Protein AF-A0A8W8MRX9-F1 (afdb_monomer_lite)

Structure (mmCIF, N/CA/C/O backbone):
data_AF-A0A8W8MRX9-F1
#
_entry.id   AF-A0A8W8MRX9-F1
#
loop_
_atom_site.group_PDB
_atom_site.id
_atom_site.type_symbol
_atom_site.label_atom_id
_atom_site.label_alt_id
_atom_site.label_comp_id
_atom_site.label_asym_id
_atom_site.label_entity_id
_atom_site.label_seq_id
_atom_site.pdbx_PDB_ins_code
_atom_site.Cartn_x
_atom_site.Cartn_y
_atom_site.Cartn_z
_atom_site.occupancy
_atom_site.B_iso_or_equiv
_atom_site.auth_seq_id
_atom_site.auth_comp_id
_atom_site.auth_asym_id
_atom_site.auth_atom_id
_atom_site.pdbx_PDB_model_num
ATOM 1 N N . MET A 1 1 ? 53.898 14.339 -51.029 1.00 39.41 1 MET A N 1
ATOM 2 C CA . MET A 1 1 ? 52.432 14.183 -51.165 1.00 39.41 1 MET A CA 1
ATOM 3 C C . MET A 1 1 ? 51.941 13.130 -50.164 1.00 39.41 1 MET A C 1
ATOM 5 O O . MET A 1 1 ? 51.445 12.094 -50.566 1.00 39.41 1 MET A O 1
ATOM 9 N N . GLU A 1 2 ? 52.104 13.371 -48.855 1.00 43.59 2 GLU A N 1
ATOM 10 C CA . GLU A 1 2 ? 51.819 12.370 -47.793 1.00 43.59 2 GLU A CA 1
ATOM 11 C C . GLU A 1 2 ? 51.003 12.949 -46.613 1.00 43.59 2 GLU A C 1
ATOM 13 O O . GLU A 1 2 ? 50.844 12.318 -45.573 1.00 43.59 2 GLU A O 1
ATOM 18 N N . GLY A 1 3 ? 50.482 14.176 -46.750 1.00 37.59 3 GLY A N 1
ATOM 19 C CA . GLY A 1 3 ? 49.832 14.900 -45.646 1.00 37.59 3 GLY A CA 1
ATOM 20 C C . GLY A 1 3 ? 48.326 14.657 -45.485 1.00 37.59 3 GLY A C 1
ATOM 21 O O . GLY A 1 3 ? 47.785 14.913 -44.414 1.00 37.59 3 GLY A O 1
ATOM 22 N N . TRP A 1 4 ? 47.643 14.152 -46.517 1.00 40.09 4 TRP A N 1
ATOM 23 C CA . TRP A 1 4 ? 46.172 14.085 -46.548 1.00 40.09 4 TRP A CA 1
ATOM 24 C C . TRP A 1 4 ? 45.596 12.739 -46.073 1.00 40.09 4 TRP A C 1
ATOM 26 O O . TRP A 1 4 ? 44.459 12.690 -45.611 1.00 40.09 4 TRP A O 1
ATOM 36 N N . THR A 1 5 ? 46.377 11.653 -46.094 1.00 49.81 5 THR A N 1
ATOM 37 C CA . THR A 1 5 ? 45.912 10.311 -45.689 1.00 49.81 5 THR A CA 1
ATOM 38 C C . THR A 1 5 ? 45.835 10.132 -44.169 1.00 49.81 5 THR A C 1
ATOM 40 O O . THR A 1 5 ? 44.929 9.469 -43.668 1.00 49.81 5 THR A O 1
ATOM 43 N N . LYS A 1 6 ? 46.726 10.781 -43.404 1.00 46.22 6 LYS A N 1
ATOM 44 C CA . LYS A 1 6 ? 46.727 10.714 -41.928 1.00 46.22 6 LYS A CA 1
ATOM 45 C C . LYS A 1 6 ? 45.625 11.552 -41.272 1.00 46.22 6 LYS A C 1
ATOM 47 O O . LYS A 1 6 ? 45.154 11.195 -40.194 1.00 46.22 6 LYS A O 1
ATOM 52 N N . VAL A 1 7 ? 45.217 12.656 -41.904 1.00 44.25 7 VAL A N 1
ATOM 53 C CA . VAL A 1 7 ? 44.130 13.520 -41.407 1.00 44.25 7 VAL A CA 1
ATOM 54 C C . VAL A 1 7 ? 42.780 12.827 -41.586 1.00 44.25 7 VAL A C 1
ATOM 56 O O . VAL A 1 7 ? 41.994 12.814 -40.643 1.00 44.25 7 VAL A O 1
ATOM 59 N N . GLY A 1 8 ? 42.572 12.163 -42.730 1.00 47.69 8 GLY A N 1
ATOM 60 C CA . GLY A 1 8 ? 41.364 11.384 -43.013 1.00 47.69 8 GLY A CA 1
ATOM 61 C C . GLY A 1 8 ? 41.129 10.234 -42.032 1.00 47.69 8 GLY A C 1
ATOM 62 O O . GLY A 1 8 ? 40.005 10.049 -41.597 1.00 47.69 8 GLY A O 1
ATOM 63 N N . TRP A 1 9 ? 42.173 9.511 -41.610 1.00 47.94 9 TRP A N 1
ATOM 64 C CA . TRP A 1 9 ? 42.042 8.395 -40.656 1.00 47.94 9 TRP A CA 1
ATOM 65 C C . TRP A 1 9 ? 41.659 8.862 -39.245 1.00 47.94 9 TRP A C 1
ATOM 67 O O . TRP A 1 9 ? 40.863 8.229 -38.555 1.00 47.94 9 TRP A O 1
ATOM 77 N N . ARG A 1 10 ? 42.209 10.000 -38.800 1.00 54.41 10 ARG A N 1
ATOM 78 C CA . ARG A 1 10 ? 41.873 10.565 -37.485 1.00 54.41 10 ARG A CA 1
ATOM 79 C C . ARG A 1 10 ? 40.439 11.080 -37.463 1.00 54.41 10 ARG A C 1
ATOM 81 O O . ARG A 1 10 ? 39.747 10.850 -36.480 1.00 54.41 10 ARG A O 1
ATOM 88 N N . THR A 1 11 ? 39.978 11.731 -38.528 1.00 57.81 11 THR A N 1
ATOM 89 C CA . THR A 1 11 ? 38.607 12.251 -38.598 1.00 57.81 11 THR A CA 1
ATOM 90 C C . THR A 1 11 ? 37.573 11.147 -38.807 1.00 57.81 11 THR A C 1
ATOM 92 O O . THR A 1 11 ? 36.555 11.162 -38.124 1.00 57.81 11 THR A O 1
ATOM 95 N N . THR A 1 12 ? 37.831 10.145 -39.653 1.00 58.28 12 THR A N 1
ATOM 96 C CA . THR A 1 12 ? 36.912 9.004 -39.828 1.00 58.28 12 THR A CA 1
ATOM 97 C C . THR A 1 12 ? 36.864 8.111 -38.593 1.00 58.28 12 THR A C 1
ATOM 99 O O . THR A 1 12 ? 35.780 7.711 -38.181 1.00 58.28 12 THR A O 1
ATOM 102 N N . GLY A 1 13 ? 38.003 7.865 -37.937 1.00 62.12 13 GLY A N 1
ATOM 103 C CA . GLY A 1 13 ? 38.053 7.137 -36.669 1.00 62.12 13 GLY A CA 1
ATOM 104 C C . GLY A 1 13 ? 37.283 7.846 -35.551 1.00 62.12 13 GLY A C 1
ATOM 105 O O . GLY A 1 13 ? 36.531 7.204 -34.825 1.00 62.12 13 GLY A O 1
ATOM 106 N N . LEU A 1 14 ? 37.402 9.174 -35.450 1.00 64.50 14 LEU A N 1
ATOM 107 C CA . LEU A 1 14 ? 36.651 9.973 -34.476 1.00 64.50 14 LEU A CA 1
ATOM 108 C C . LEU A 1 14 ? 35.146 10.004 -34.773 1.00 64.50 14 LEU A C 1
ATOM 110 O O . LEU A 1 14 ? 34.356 9.931 -33.837 1.00 64.50 14 LEU A O 1
ATOM 114 N N . LEU A 1 15 ? 34.739 10.055 -36.046 1.00 63.50 15 LEU A N 1
ATOM 115 C CA . LEU A 1 15 ? 33.325 9.985 -36.434 1.00 63.50 15 LEU A CA 1
ATOM 116 C C . LEU A 1 15 ? 32.712 8.619 -36.107 1.00 63.50 15 LEU A C 1
ATOM 118 O O . LEU A 1 15 ? 31.602 8.561 -35.598 1.00 63.50 15 LEU A O 1
ATOM 122 N N . ILE A 1 16 ? 33.444 7.526 -36.326 1.00 64.81 16 ILE A N 1
ATOM 123 C CA . ILE A 1 16 ? 32.974 6.169 -36.012 1.00 64.81 16 ILE A CA 1
ATOM 124 C C . ILE A 1 16 ? 32.885 5.956 -34.498 1.00 64.81 16 ILE A C 1
ATOM 126 O O . ILE A 1 16 ? 31.876 5.455 -34.016 1.00 64.81 16 ILE A O 1
ATOM 130 N N . ILE A 1 17 ? 33.897 6.379 -33.734 1.00 67.44 17 ILE A N 1
ATOM 131 C CA . ILE A 1 17 ? 33.854 6.324 -32.265 1.00 67.44 17 ILE A CA 1
ATOM 132 C C . ILE A 1 17 ? 32.703 7.190 -31.740 1.00 67.44 17 ILE A C 1
ATOM 134 O O . ILE A 1 17 ? 31.994 6.769 -30.835 1.00 67.44 17 ILE A O 1
ATOM 138 N N . SER A 1 18 ? 32.465 8.360 -32.338 1.00 66.88 18 SER A N 1
ATOM 139 C CA . SER A 1 18 ? 31.330 9.212 -31.986 1.00 66.88 18 SER A CA 1
ATOM 140 C C . SER A 1 18 ? 29.983 8.567 -32.314 1.00 66.88 18 SER A C 1
ATOM 142 O O . SER A 1 18 ? 29.065 8.738 -31.527 1.00 66.88 18 SER A O 1
ATOM 144 N N . LEU A 1 19 ? 29.849 7.838 -33.427 1.00 65.75 19 LEU A N 1
ATOM 145 C CA . LEU A 1 19 ? 28.618 7.120 -33.787 1.00 65.75 19 LEU A CA 1
ATOM 146 C C . LEU A 1 19 ? 28.357 5.949 -32.830 1.00 65.75 19 LEU A C 1
ATOM 148 O O . LEU A 1 19 ? 27.259 5.827 -32.305 1.00 65.75 19 LEU A O 1
ATOM 152 N N . VAL A 1 20 ? 29.392 5.172 -32.500 1.00 68.62 20 VAL A N 1
ATOM 153 C CA . VAL A 1 20 ? 29.300 4.068 -31.529 1.00 68.62 20 VAL A CA 1
ATOM 154 C C . VAL A 1 20 ? 28.976 4.583 -30.122 1.00 68.62 20 VAL A C 1
ATOM 156 O O . VAL A 1 20 ? 28.170 3.988 -29.414 1.00 68.62 20 VAL A O 1
ATOM 159 N N . LEU A 1 21 ? 29.569 5.705 -29.704 1.00 63.53 21 LEU A N 1
ATOM 160 C CA . LEU A 1 21 ? 29.253 6.337 -28.420 1.00 63.53 21 LEU A CA 1
ATOM 161 C C . LEU A 1 21 ? 27.861 6.987 -28.411 1.00 63.53 21 LEU A C 1
ATOM 163 O O . LEU A 1 21 ? 27.240 7.033 -27.352 1.00 63.53 21 LEU A O 1
ATOM 167 N N . LEU A 1 22 ? 27.355 7.447 -29.560 1.00 61.62 22 LEU A N 1
ATOM 168 C CA . LEU A 1 22 ? 25.989 7.956 -29.701 1.00 61.62 22 LEU A CA 1
ATOM 169 C C . LEU A 1 22 ? 24.963 6.822 -29.556 1.00 61.62 22 LEU A C 1
ATOM 171 O O . LEU A 1 22 ? 23.982 6.995 -28.841 1.00 61.62 22 LEU A O 1
ATOM 175 N N . ASP A 1 23 ? 25.225 5.650 -30.146 1.00 64.31 23 ASP A N 1
ATOM 176 C CA . ASP A 1 23 ? 24.383 4.452 -30.002 1.00 64.31 23 ASP A CA 1
ATOM 177 C C . ASP A 1 23 ? 24.372 3.923 -28.554 1.00 64.31 23 ASP A C 1
ATOM 179 O O . ASP A 1 23 ? 23.321 3.554 -28.022 1.00 64.31 23 ASP A O 1
ATOM 183 N N . ILE A 1 24 ? 25.528 3.940 -27.877 1.00 66.06 24 ILE A N 1
ATOM 184 C CA . ILE A 1 24 ? 25.642 3.581 -26.452 1.00 66.06 24 ILE A CA 1
ATOM 185 C C . ILE A 1 24 ? 24.915 4.611 -25.571 1.00 66.06 24 ILE A C 1
ATOM 187 O O . ILE A 1 24 ? 24.192 4.224 -24.653 1.00 66.06 24 ILE A O 1
ATOM 191 N N . GLY A 1 25 ? 25.063 5.907 -25.865 1.00 63.03 25 GLY A N 1
ATOM 192 C CA . GLY A 1 25 ? 24.403 6.996 -25.140 1.00 63.03 25 GLY A CA 1
ATOM 193 C C . GLY A 1 25 ? 22.877 6.966 -25.264 1.00 63.03 25 GLY A C 1
ATOM 194 O O . GLY A 1 25 ? 22.173 7.169 -24.275 1.00 63.03 25 GLY A O 1
ATOM 195 N N . LEU A 1 26 ? 22.356 6.615 -26.445 1.00 54.41 26 LEU A N 1
ATOM 196 C CA . LEU A 1 26 ? 20.916 6.476 -26.684 1.00 54.41 26 LEU A CA 1
ATOM 197 C C . LEU A 1 26 ? 20.298 5.314 -25.883 1.00 54.41 26 LEU A C 1
ATOM 199 O O . LEU A 1 26 ? 19.135 5.381 -25.494 1.00 54.41 26 LEU A O 1
ATOM 203 N N . CYS A 1 27 ? 21.078 4.265 -25.596 1.00 56.78 27 CYS A N 1
ATOM 204 C CA . CYS A 1 27 ? 20.635 3.140 -24.767 1.00 56.78 27 CYS A CA 1
ATOM 205 C C . CYS A 1 27 ? 20.638 3.463 -23.263 1.00 56.78 27 CYS A C 1
ATOM 207 O O . CYS A 1 27 ? 19.889 2.844 -22.511 1.00 56.78 27 CYS A O 1
ATOM 209 N N . THR A 1 28 ? 21.459 4.418 -22.811 1.00 54.62 28 THR A N 1
ATOM 210 C CA . THR A 1 28 ? 21.535 4.805 -21.390 1.00 54.62 28 THR A CA 1
ATOM 211 C C . THR A 1 28 ? 20.429 5.764 -20.939 1.00 54.62 28 THR A C 1
ATOM 213 O O . THR A 1 28 ? 20.218 5.898 -19.738 1.00 54.62 28 THR A O 1
ATOM 216 N N . GLU A 1 29 ? 19.701 6.393 -21.870 1.00 49.31 29 GLU A N 1
ATOM 217 C CA . GLU A 1 29 ? 18.623 7.356 -21.570 1.00 49.31 29 GLU A CA 1
ATOM 218 C C . GLU A 1 29 ? 17.195 6.790 -21.701 1.00 49.31 29 GLU A C 1
ATOM 220 O O . GLU A 1 29 ? 16.223 7.540 -21.591 1.00 49.31 29 GLU A O 1
ATOM 225 N N . PHE A 1 30 ? 17.019 5.474 -21.880 1.00 50.44 30 PHE A N 1
ATOM 226 C CA . PHE A 1 30 ? 15.691 4.869 -21.721 1.00 50.44 30 PHE A CA 1
ATOM 227 C C . PHE A 1 30 ? 15.323 4.855 -20.229 1.00 50.44 30 PHE A C 1
ATOM 229 O O . PHE A 1 30 ? 15.759 3.999 -19.461 1.00 50.44 30 PHE A O 1
ATOM 236 N N . GLY A 1 31 ? 14.593 5.907 -19.847 1.00 53.41 31 GLY A N 1
ATOM 237 C CA . GLY A 1 31 ? 14.222 6.299 -18.494 1.00 53.41 31 GLY A CA 1
ATOM 238 C C . GLY A 1 31 ? 13.468 5.255 -17.659 1.00 53.41 31 GLY A C 1
ATOM 239 O O . GLY A 1 31 ? 13.168 4.156 -18.122 1.00 53.41 31 GLY A O 1
ATOM 240 N N . PRO A 1 32 ? 13.176 5.601 -16.391 1.00 48.19 32 PRO A N 1
ATOM 241 C CA . PRO A 1 32 ? 12.600 4.685 -15.417 1.00 48.19 32 PRO A CA 1
ATOM 242 C C . PRO A 1 32 ? 11.281 4.101 -15.928 1.00 48.19 32 PRO A C 1
ATOM 244 O O . PRO A 1 32 ? 10.353 4.831 -16.272 1.00 48.19 32 PRO A O 1
ATOM 247 N N . ASP A 1 33 ? 11.228 2.773 -15.962 1.00 50.84 33 ASP A N 1
ATOM 248 C CA . ASP A 1 33 ? 10.053 1.973 -16.281 1.00 50.84 33 ASP A CA 1
ATOM 249 C C . ASP A 1 33 ? 8.871 2.393 -15.384 1.00 50.84 33 ASP A C 1
ATOM 251 O O . ASP A 1 33 ? 8.889 2.206 -14.167 1.00 50.84 33 ASP A O 1
ATOM 255 N N . LEU A 1 34 ? 7.859 3.031 -15.983 1.00 52.78 34 LEU A N 1
ATOM 256 C CA . LEU A 1 34 ? 6.639 3.478 -15.296 1.00 52.78 34 LEU A CA 1
ATOM 257 C C . LEU A 1 34 ? 5.658 2.323 -15.037 1.00 52.78 34 LEU A C 1
ATOM 259 O O . LEU A 1 34 ? 4.575 2.546 -14.487 1.00 52.78 34 LEU A O 1
ATOM 263 N N . THR A 1 35 ? 6.002 1.083 -15.397 1.00 57.25 35 THR A N 1
ATOM 264 C CA . THR A 1 35 ? 5.213 -0.079 -14.999 1.00 57.25 35 THR A CA 1
ATOM 265 C C . THR A 1 35 ? 5.573 -0.478 -13.568 1.00 57.25 35 THR A C 1
ATOM 267 O O . THR A 1 35 ? 6.731 -0.670 -13.202 1.00 57.25 35 THR A O 1
ATOM 270 N N . LYS A 1 36 ? 4.565 -0.581 -12.693 1.00 60.72 36 LYS A N 1
ATOM 271 C CA . LYS A 1 36 ? 4.779 -0.952 -11.288 1.00 60.72 36 LYS A CA 1
ATOM 272 C C . LYS A 1 36 ? 5.320 -2.383 -11.205 1.00 60.72 36 LYS A C 1
ATOM 274 O O . LYS A 1 36 ? 4.565 -3.356 -11.227 1.00 60.72 36 LYS A O 1
ATOM 279 N N . ASN A 1 37 ? 6.634 -2.522 -11.107 1.00 71.81 37 ASN A N 1
ATOM 280 C CA . ASN A 1 37 ? 7.327 -3.801 -11.039 1.00 71.81 37 ASN A CA 1
ATOM 281 C C . ASN A 1 37 ? 6.821 -4.624 -9.837 1.00 71.81 37 ASN A C 1
ATOM 283 O O . ASN A 1 37 ? 6.665 -4.093 -8.741 1.00 71.81 37 ASN A O 1
ATOM 287 N N . SER A 1 38 ? 6.623 -5.945 -9.979 1.00 73.38 38 SER A N 1
ATOM 288 C CA . SER A 1 38 ? 6.295 -6.804 -8.811 1.00 73.38 38 SER A CA 1
ATOM 289 C C . SER A 1 38 ? 7.327 -6.692 -7.676 1.00 73.38 38 SER A C 1
ATOM 291 O O . SER A 1 38 ? 6.949 -6.885 -6.526 1.00 73.38 38 SER A O 1
ATOM 293 N N . ARG A 1 39 ? 8.602 -6.390 -7.980 1.00 78.19 39 ARG A N 1
ATOM 294 C CA . ARG A 1 39 ? 9.639 -6.158 -6.958 1.00 78.19 39 ARG A CA 1
ATOM 295 C C . ARG A 1 39 ? 9.372 -4.868 -6.188 1.00 78.19 39 ARG A C 1
ATOM 297 O O . ARG A 1 39 ? 9.330 -4.901 -4.965 1.00 78.19 39 ARG A O 1
ATOM 304 N N . ASP A 1 40 ? 9.095 -3.784 -6.903 1.00 80.31 40 ASP A N 1
ATOM 305 C CA . ASP A 1 40 ? 8.815 -2.479 -6.301 1.00 80.31 40 ASP A CA 1
ATOM 306 C C . ASP A 1 40 ? 7.514 -2.517 -5.493 1.00 80.31 40 ASP A C 1
ATOM 308 O O . ASP A 1 40 ? 7.478 -2.057 -4.358 1.00 80.31 40 ASP A O 1
ATOM 312 N N . GLN A 1 41 ? 6.477 -3.193 -6.004 1.00 83.44 41 GLN A N 1
ATOM 313 C CA . GLN A 1 41 ? 5.248 -3.463 -5.253 1.00 83.44 41 GLN A CA 1
ATOM 314 C C . GLN A 1 41 ? 5.521 -4.235 -3.950 1.00 83.44 41 GLN A C 1
ATOM 316 O O . GLN A 1 41 ? 4.948 -3.902 -2.914 1.00 83.44 41 GLN A O 1
ATOM 321 N N . GLN A 1 42 ? 6.367 -5.271 -3.986 1.00 87.12 42 GLN A N 1
ATOM 322 C CA . GLN A 1 42 ? 6.706 -6.045 -2.790 1.00 87.12 42 GLN A CA 1
ATOM 323 C C . GLN A 1 42 ? 7.460 -5.192 -1.763 1.00 87.12 42 GLN A C 1
ATOM 325 O O . GLN A 1 42 ? 7.169 -5.284 -0.573 1.00 87.12 42 GLN A O 1
ATOM 330 N N . ILE A 1 43 ? 8.385 -4.343 -2.214 1.00 90.31 43 ILE A N 1
ATOM 331 C CA . ILE A 1 43 ? 9.112 -3.409 -1.348 1.00 90.31 43 ILE A CA 1
ATOM 332 C C . ILE A 1 43 ? 8.133 -2.441 -0.677 1.00 90.31 43 ILE A C 1
ATOM 334 O O . ILE A 1 43 ? 8.176 -2.288 0.542 1.00 90.31 43 ILE A O 1
ATOM 338 N N . THR A 1 44 ? 7.204 -1.846 -1.433 1.00 90.56 44 THR A N 1
ATOM 339 C CA . THR A 1 44 ? 6.198 -0.936 -0.867 1.00 90.56 44 THR A CA 1
ATOM 340 C C . THR A 1 44 ? 5.283 -1.643 0.134 1.00 90.56 44 THR A C 1
ATOM 342 O O . THR A 1 44 ? 5.055 -1.115 1.213 1.00 90.56 44 THR A O 1
ATOM 345 N N . LEU A 1 45 ? 4.814 -2.861 -0.156 1.00 91.75 45 LEU A N 1
ATOM 346 C CA . LEU A 1 45 ? 3.989 -3.639 0.783 1.00 91.75 45 LEU A CA 1
ATOM 347 C C . LEU A 1 45 ? 4.706 -3.917 2.109 1.00 91.75 45 LEU A C 1
ATOM 349 O O . LEU A 1 45 ? 4.095 -3.834 3.172 1.00 91.75 45 LEU A O 1
ATOM 353 N N . ILE A 1 46 ? 5.997 -4.255 2.052 1.00 93.75 46 ILE A N 1
ATOM 354 C CA . ILE A 1 46 ? 6.813 -4.476 3.251 1.00 93.75 46 ILE A CA 1
ATOM 355 C C . ILE A 1 46 ? 6.969 -3.167 4.026 1.00 93.75 46 ILE A C 1
ATOM 357 O O . ILE A 1 46 ? 6.821 -3.167 5.244 1.00 93.75 46 ILE A O 1
ATOM 361 N N . GLN A 1 47 ? 7.219 -2.058 3.333 1.00 94.50 47 GLN A N 1
ATOM 362 C CA . GLN A 1 47 ? 7.346 -0.745 3.957 1.00 94.50 47 GLN A CA 1
ATOM 363 C C . GLN A 1 47 ? 6.061 -0.330 4.689 1.00 94.50 47 GLN A C 1
ATOM 365 O O . GLN A 1 47 ? 6.119 0.057 5.855 1.00 94.50 47 GLN A O 1
ATOM 370 N N . GLU A 1 48 ? 4.904 -0.465 4.040 1.00 94.50 48 GLU A N 1
ATOM 371 C CA . GLU A 1 48 ? 3.591 -0.171 4.632 1.00 94.50 48 GLU A CA 1
ATOM 372 C C . GLU A 1 48 ? 3.296 -1.061 5.846 1.00 94.50 48 GLU A C 1
ATOM 374 O O . GLU A 1 48 ? 2.787 -0.598 6.869 1.00 94.50 48 GLU A O 1
ATOM 379 N N . ARG A 1 49 ? 3.677 -2.341 5.773 1.00 95.00 49 ARG A N 1
ATOM 380 C CA . ARG A 1 49 ? 3.566 -3.259 6.906 1.00 95.00 49 ARG A CA 1
ATOM 381 C C . ARG A 1 49 ? 4.408 -2.794 8.093 1.00 95.00 49 ARG A C 1
ATOM 383 O O . ARG A 1 49 ? 3.892 -2.750 9.206 1.00 95.00 49 ARG A O 1
ATOM 390 N N . LEU A 1 50 ? 5.679 -2.453 7.869 1.00 96.31 50 LEU A N 1
ATOM 391 C CA . LEU A 1 50 ? 6.581 -1.993 8.931 1.00 96.31 50 LEU A CA 1
ATOM 392 C C . LEU A 1 50 ? 6.071 -0.699 9.575 1.00 96.31 50 LEU A C 1
ATOM 394 O O . LEU A 1 50 ? 6.102 -0.568 10.799 1.00 96.31 50 LEU A O 1
ATOM 398 N N . LEU A 1 51 ? 5.544 0.226 8.766 1.00 95.44 51 LEU A N 1
ATOM 399 C CA . LEU A 1 51 ? 4.902 1.445 9.257 1.00 95.44 51 LEU A CA 1
ATOM 400 C C . LEU A 1 51 ? 3.714 1.115 10.175 1.00 95.44 51 LEU A C 1
ATOM 402 O O . LEU A 1 51 ? 3.613 1.653 11.276 1.00 95.44 51 LEU A O 1
ATOM 406 N N . CYS A 1 52 ? 2.843 0.195 9.754 1.00 95.62 52 CYS A N 1
ATOM 407 C CA . CYS A 1 52 ? 1.695 -0.235 10.550 1.00 95.62 52 CYS A CA 1
ATOM 408 C C . CYS A 1 52 ? 2.106 -0.905 11.868 1.00 95.62 52 CYS A C 1
ATOM 410 O O . CYS A 1 52 ? 1.534 -0.611 12.915 1.00 95.62 52 CYS A O 1
ATOM 412 N N . GLU A 1 53 ? 3.106 -1.789 11.830 1.00 95.50 53 GLU A N 1
ATOM 413 C CA . GLU A 1 53 ? 3.630 -2.465 13.021 1.00 95.50 53 GLU A CA 1
ATOM 414 C C . GLU A 1 53 ? 4.185 -1.457 14.044 1.00 95.50 53 GLU A C 1
ATOM 416 O O . GLU A 1 53 ? 3.964 -1.624 15.245 1.00 95.50 53 GLU A O 1
ATOM 421 N N . GLY A 1 54 ? 4.815 -0.371 13.579 1.00 95.19 54 GLY A N 1
ATOM 422 C CA . GLY A 1 54 ? 5.235 0.748 14.427 1.00 95.19 54 GLY A CA 1
ATOM 423 C C . GLY A 1 54 ? 4.063 1.442 15.130 1.00 95.19 54 GLY A C 1
ATOM 424 O O . GLY A 1 54 ? 4.088 1.596 16.351 1.00 95.19 54 GLY A O 1
ATOM 425 N N . LEU A 1 55 ? 3.003 1.783 14.388 1.00 93.62 55 LEU A N 1
ATOM 426 C CA . LEU A 1 55 ? 1.799 2.417 14.949 1.00 93.62 55 LEU A CA 1
ATOM 427 C C . LEU A 1 55 ? 1.091 1.519 15.975 1.00 93.62 55 LEU A C 1
ATOM 429 O O . LEU A 1 55 ? 0.652 1.994 17.019 1.00 93.62 55 LEU A O 1
ATOM 433 N N . ILE A 1 56 ? 1.013 0.210 15.712 1.00 92.56 56 ILE A N 1
ATOM 434 C CA . ILE A 1 56 ? 0.439 -0.768 16.654 1.00 92.56 56 ILE A CA 1
ATOM 435 C C . ILE A 1 56 ? 1.234 -0.787 17.969 1.00 92.56 56 ILE A C 1
ATOM 437 O O . ILE A 1 56 ? 0.652 -0.903 19.051 1.00 92.56 56 ILE A O 1
ATOM 441 N N . ALA A 1 57 ? 2.565 -0.694 17.897 1.00 91.88 57 ALA A N 1
ATOM 442 C CA . ALA A 1 57 ? 3.416 -0.664 19.082 1.00 91.88 57 ALA A CA 1
ATOM 443 C C . ALA A 1 57 ? 3.236 0.630 19.892 1.00 91.88 57 ALA A C 1
ATOM 445 O O . ALA A 1 57 ? 3.203 0.577 21.122 1.00 91.88 57 ALA A O 1
ATOM 446 N N . GLU A 1 58 ? 3.088 1.772 19.220 1.00 89.38 58 GLU A N 1
ATOM 447 C CA . GLU A 1 58 ? 2.857 3.071 19.857 1.00 89.38 58 GLU A CA 1
ATOM 448 C C . GLU A 1 58 ? 1.507 3.126 20.587 1.00 89.38 58 GLU A C 1
ATOM 450 O O . GLU A 1 58 ? 1.450 3.496 21.760 1.00 89.38 58 GLU A O 1
ATOM 455 N N . GLU A 1 59 ? 0.432 2.663 19.946 1.00 86.25 59 GLU A N 1
ATOM 456 C CA . GLU A 1 59 ? -0.912 2.632 20.539 1.00 86.25 59 GLU A CA 1
ATOM 457 C C . GLU A 1 59 ? -0.994 1.714 21.761 1.00 86.25 59 GLU A C 1
ATOM 459 O O . GLU A 1 59 ? -1.675 2.035 22.737 1.00 86.25 59 GLU A O 1
ATOM 464 N N . ARG A 1 60 ? -0.250 0.599 21.757 1.00 82.31 60 ARG A N 1
ATOM 465 C CA . ARG A 1 60 ? -0.144 -0.282 22.928 1.00 82.31 60 ARG A CA 1
ATOM 466 C C . ARG A 1 60 ? 0.468 0.442 24.133 1.00 82.31 60 ARG A C 1
ATOM 468 O O . ARG A 1 60 ? 0.081 0.151 25.260 1.00 82.31 60 ARG A O 1
ATOM 475 N N . ASN A 1 61 ? 1.401 1.367 23.911 1.00 79.12 61 ASN A N 1
ATOM 476 C CA . ASN A 1 61 ? 2.078 2.099 24.984 1.00 79.12 61 ASN A CA 1
ATOM 477 C C . ASN A 1 61 ? 1.234 3.255 25.554 1.00 79.12 61 ASN A C 1
ATOM 479 O O . ASN A 1 61 ? 1.484 3.688 26.676 1.00 79.12 61 ASN A O 1
ATOM 483 N N . MET A 1 62 ? 0.242 3.753 24.806 1.00 73.12 62 MET A N 1
ATOM 484 C CA . MET A 1 62 ? -0.571 4.928 25.161 1.00 73.12 62 MET A CA 1
ATOM 485 C C . MET A 1 62 ? -1.915 4.578 25.825 1.00 73.12 62 MET A C 1
ATOM 487 O O . MET A 1 62 ? -2.743 5.462 26.040 1.00 73.12 62 MET A O 1
ATOM 491 N N . SER A 1 63 ? -2.144 3.300 26.145 1.00 62.44 63 SER A N 1
ATOM 492 C CA . SER A 1 63 ? -3.424 2.734 26.590 1.00 62.44 63 SER A CA 1
ATOM 493 C C . SER A 1 63 ? -4.171 3.617 27.596 1.00 62.44 63 SER A C 1
ATOM 495 O O . SER A 1 63 ? -3.910 3.575 28.799 1.00 62.44 63 SER A O 1
ATOM 497 N N . THR A 1 64 ? -5.126 4.395 27.084 1.00 56.09 64 THR A N 1
ATOM 498 C CA . THR A 1 64 ? -6.049 5.201 27.875 1.00 56.09 64 THR A CA 1
ATOM 499 C C . THR A 1 64 ? -7.441 5.118 27.256 1.00 56.09 64 THR A C 1
ATOM 501 O O . THR A 1 64 ? -7.626 5.402 26.077 1.00 56.09 64 THR A O 1
ATOM 504 N N . SER A 1 65 ? -8.401 4.812 28.128 1.00 54.84 65 SER A N 1
ATOM 505 C CA . SER A 1 65 ? -9.860 4.919 28.004 1.00 54.84 65 SER A CA 1
ATOM 506 C C . SER A 1 65 ? -10.653 3.674 27.582 1.00 54.84 65 SER A C 1
ATOM 508 O O . SER A 1 65 ? -10.331 2.930 26.663 1.00 54.84 65 SER A O 1
ATOM 510 N N . ASN A 1 66 ? -11.706 3.474 28.376 1.00 57.25 66 ASN A N 1
ATOM 511 C CA . ASN A 1 66 ? -12.614 2.341 28.472 1.00 57.25 66 ASN A CA 1
ATOM 512 C C . ASN A 1 66 ? -13.706 2.395 27.390 1.00 57.25 66 ASN A C 1
ATOM 514 O O . ASN A 1 66 ? -14.890 2.311 27.711 1.00 57.25 66 ASN A 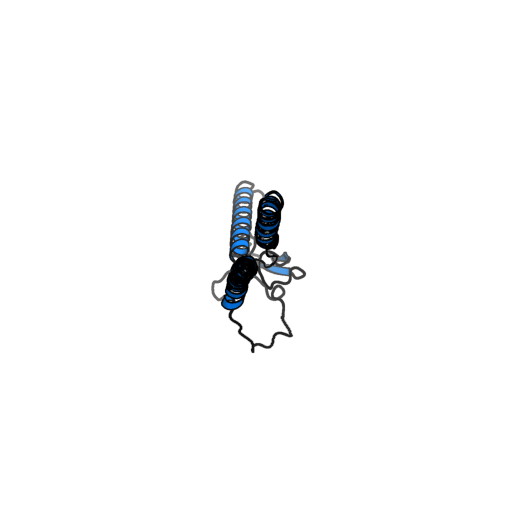O 1
ATOM 518 N N . GLU A 1 67 ? -13.330 2.586 26.129 1.00 70.12 67 GLU A N 1
ATOM 519 C CA . GLU A 1 67 ? -14.262 2.469 25.008 1.00 70.12 67 GLU A CA 1
ATOM 520 C C . GLU A 1 67 ? -13.994 1.161 24.269 1.00 70.12 67 GLU A C 1
ATOM 522 O O . GLU A 1 67 ? -12.859 0.836 23.916 1.00 70.12 67 GLU A O 1
ATOM 527 N N . SER A 1 68 ? -15.050 0.372 24.072 1.00 85.19 68 SER A N 1
ATOM 528 C CA . SER A 1 68 ? -14.997 -0.821 23.235 1.00 85.19 68 SER A CA 1
ATOM 529 C C . SER A 1 68 ? -14.664 -0.373 21.813 1.00 85.19 68 SER A C 1
ATOM 531 O O . SER A 1 68 ? -15.498 0.236 21.144 1.00 85.19 68 SER A O 1
ATOM 533 N N . GLN A 1 69 ? -13.439 -0.632 21.363 1.00 90.50 69 GLN A N 1
ATOM 534 C CA . GLN A 1 69 ? -12.978 -0.328 20.012 1.00 90.50 69 GLN A CA 1
ATOM 535 C C . GLN A 1 69 ? -12.163 -1.493 19.462 1.00 90.50 69 GLN A C 1
ATOM 537 O O . GLN A 1 69 ? -11.452 -2.178 20.200 1.00 90.50 69 GLN A O 1
ATOM 542 N N . CYS A 1 70 ? -12.226 -1.683 18.151 1.00 92.00 70 CYS A N 1
ATOM 543 C CA . CYS A 1 70 ? -11.321 -2.570 17.449 1.00 92.00 70 CYS A CA 1
ATOM 544 C C . CYS A 1 70 ? -9.920 -1.968 17.412 1.00 92.00 70 CYS A C 1
ATOM 546 O O . CYS A 1 70 ? -9.742 -0.812 17.036 1.00 92.00 70 CYS A O 1
ATOM 548 N N . VAL A 1 71 ? -8.921 -2.771 17.775 1.00 91.88 71 VAL A N 1
ATOM 549 C CA . VAL A 1 71 ? -7.507 -2.375 17.744 1.00 91.88 71 VAL A CA 1
ATOM 550 C C . VAL A 1 71 ? -6.978 -2.264 16.318 1.00 91.88 71 VAL A C 1
ATOM 552 O O . VAL A 1 71 ? -7.460 -2.950 15.413 1.00 91.88 71 VAL A O 1
ATOM 555 N N . ARG A 1 72 ? -5.934 -1.455 16.118 1.00 93.19 72 ARG A N 1
ATOM 556 C CA . ARG A 1 72 ? -5.237 -1.383 14.833 1.00 93.19 72 ARG A CA 1
ATOM 557 C C . ARG A 1 72 ? -4.716 -2.753 14.410 1.00 93.19 72 ARG A C 1
ATOM 559 O O . ARG A 1 72 ? -4.138 -3.486 15.213 1.00 93.19 72 ARG A O 1
ATOM 566 N N . VAL A 1 73 ? -4.903 -3.098 13.138 1.00 93.19 73 VAL A N 1
ATOM 567 C CA . VAL A 1 73 ? -4.470 -4.392 12.597 1.00 93.19 73 VAL A CA 1
ATOM 568 C C . VAL A 1 73 ? -3.979 -4.268 11.160 1.00 93.19 73 VAL A C 1
ATOM 570 O O . VAL A 1 73 ? -4.521 -3.509 10.359 1.00 93.19 73 VAL A O 1
ATOM 573 N N . TRP A 1 74 ? -2.959 -5.054 10.831 1.00 93.25 74 TRP A N 1
ATOM 574 C CA . TRP A 1 74 ? -2.514 -5.269 9.461 1.00 93.25 74 TRP A CA 1
ATOM 575 C C . TRP A 1 74 ? -3.241 -6.477 8.860 1.00 93.25 74 TRP A C 1
ATOM 577 O O . TRP A 1 74 ? -3.185 -7.570 9.424 1.00 93.25 74 TRP A O 1
ATOM 587 N N . ASP A 1 75 ? -3.912 -6.309 7.719 1.00 90.00 75 ASP A N 1
ATOM 588 C CA . ASP A 1 75 ? -4.704 -7.372 7.074 1.00 90.00 75 ASP A CA 1
ATOM 589 C C . ASP A 1 75 ? -4.005 -8.054 5.882 1.00 90.00 75 ASP A C 1
ATOM 591 O O . ASP A 1 75 ? -4.657 -8.701 5.064 1.00 90.00 75 ASP A O 1
ATOM 595 N N . ASN A 1 76 ? -2.674 -7.949 5.806 1.00 89.25 76 ASN A N 1
ATOM 596 C CA . ASN A 1 76 ? -1.812 -8.355 4.681 1.00 89.25 76 ASN A CA 1
ATOM 597 C C . ASN A 1 76 ? -1.819 -7.413 3.473 1.00 89.25 76 ASN A C 1
ATOM 599 O O . ASN A 1 76 ? -1.014 -7.608 2.561 1.00 89.25 76 ASN A O 1
ATOM 603 N N . VAL A 1 77 ? -2.674 -6.394 3.469 1.00 89.25 77 VAL A N 1
ATOM 604 C CA . VAL A 1 77 ? -2.796 -5.440 2.364 1.00 89.25 77 VAL A CA 1
ATOM 605 C C . VAL A 1 77 ? -2.615 -4.005 2.846 1.00 89.25 77 VAL A C 1
ATOM 607 O O . VAL A 1 77 ? -1.892 -3.234 2.208 1.00 89.25 77 VAL A O 1
ATOM 610 N N . MET A 1 78 ? -3.270 -3.657 3.951 1.00 92.31 78 MET A N 1
ATOM 611 C CA . MET A 1 78 ? -3.361 -2.303 4.478 1.00 92.31 78 MET A CA 1
ATOM 612 C C . MET A 1 78 ? -3.474 -2.287 6.007 1.00 92.31 78 MET A C 1
ATOM 614 O O . MET A 1 78 ? -3.803 -3.280 6.662 1.00 92.31 78 MET A O 1
ATOM 618 N N . CYS A 1 79 ? -3.180 -1.121 6.579 1.00 94.81 79 CYS A N 1
ATOM 619 C CA . CYS A 1 79 ? -3.254 -0.882 8.012 1.00 94.81 79 CYS A CA 1
ATOM 620 C C . CYS A 1 79 ? -4.625 -0.312 8.384 1.00 94.81 79 CYS A C 1
ATOM 622 O O . CYS A 1 79 ? -4.953 0.812 8.004 1.00 94.81 79 CYS A O 1
ATOM 624 N N . TRP A 1 80 ? -5.414 -1.062 9.147 1.00 94.44 80 TRP A N 1
ATOM 625 C CA . TRP A 1 80 ? -6.721 -0.621 9.631 1.00 94.44 80 TRP A CA 1
ATOM 626 C C . TRP A 1 80 ? -6.571 0.145 10.943 1.00 94.44 80 TRP A C 1
ATOM 628 O O . TRP A 1 80 ? -6.044 -0.440 11.887 1.00 94.44 80 TRP A O 1
ATOM 638 N N . PRO A 1 81 ? -7.003 1.415 11.036 1.00 94.31 81 PRO A N 1
ATOM 639 C CA . PRO A 1 81 ? -6.900 2.205 12.257 1.00 94.31 81 PRO A CA 1
ATOM 640 C C . PRO A 1 81 ? -7.856 1.701 13.345 1.00 94.31 81 PRO A C 1
ATOM 642 O O . PRO A 1 81 ? -8.825 0.995 13.037 1.00 94.31 81 PRO A O 1
ATOM 645 N N . PRO A 1 82 ? -7.628 2.096 14.611 1.00 92.38 82 PRO A N 1
ATOM 646 C CA . PRO A 1 82 ? -8.580 1.849 15.677 1.00 92.38 82 PRO A CA 1
ATOM 647 C C . PRO A 1 82 ? -9.952 2.401 15.303 1.00 92.38 82 PRO A C 1
ATOM 649 O O . PRO A 1 82 ? -10.064 3.518 14.799 1.00 92.38 82 PRO A O 1
ATOM 652 N N . THR A 1 83 ? -10.986 1.591 15.495 1.00 92.50 83 THR A N 1
ATOM 653 C CA . THR A 1 83 ? -12.355 1.920 15.082 1.00 92.50 83 THR A CA 1
ATOM 654 C C . THR A 1 83 ? -13.311 1.604 16.228 1.00 92.50 83 THR A C 1
ATOM 656 O O . THR A 1 83 ? -13.231 0.495 16.758 1.00 92.50 83 THR A O 1
ATOM 659 N N . PRO A 1 84 ? -14.213 2.518 16.621 1.00 92.62 84 PRO A N 1
ATOM 660 C CA . PRO A 1 84 ? -15.177 2.258 17.688 1.00 92.62 84 PRO A CA 1
ATOM 661 C C . PRO A 1 84 ? -16.051 1.026 17.411 1.00 92.62 84 PRO A C 1
ATOM 663 O O . PRO A 1 84 ? -16.376 0.725 16.258 1.00 92.62 84 PRO A O 1
ATOM 666 N N . ALA A 1 85 ? -16.452 0.318 18.468 1.00 93.50 85 ALA A N 1
ATOM 667 C CA . ALA A 1 85 ? -17.319 -0.852 18.364 1.00 93.50 85 ALA A CA 1
ATOM 668 C C . ALA A 1 85 ? -18.633 -0.522 17.639 1.00 93.50 85 ALA A C 1
ATOM 670 O O . ALA A 1 85 ? -19.225 0.541 17.827 1.00 93.50 85 ALA A O 1
ATOM 671 N N . GLY A 1 86 ? -19.070 -1.439 16.775 1.00 91.69 86 GLY A N 1
ATOM 672 C CA . GLY A 1 86 ? -20.264 -1.274 15.941 1.00 91.69 86 GLY A CA 1
ATOM 673 C C . GLY A 1 86 ? -20.087 -0.367 14.714 1.00 91.69 86 GLY A C 1
ATOM 674 O O . GLY A 1 86 ? -21.019 -0.250 13.918 1.00 91.69 86 GLY A O 1
ATOM 675 N N . GLN A 1 87 ? -18.919 0.255 14.507 1.00 93.75 87 GLN A N 1
ATOM 676 C CA . GLN A 1 87 ? -18.664 1.110 13.342 1.00 93.75 87 GLN A CA 1
ATOM 677 C C . GLN A 1 87 ? -17.962 0.380 12.188 1.00 93.75 87 GLN A C 1
ATOM 679 O O . GLN A 1 87 ? -17.276 -0.631 12.356 1.00 93.75 87 GLN A O 1
ATOM 684 N N . LEU A 1 88 ? -18.132 0.927 10.982 1.00 93.50 88 LEU A N 1
ATOM 685 C CA . LEU A 1 88 ? -17.462 0.473 9.768 1.00 93.50 88 LEU A CA 1
ATOM 686 C C . LEU A 1 88 ? -16.229 1.346 9.509 1.00 93.50 88 LEU A C 1
ATOM 688 O O . LEU A 1 88 ? -16.352 2.551 9.294 1.00 93.50 88 LEU A O 1
ATOM 692 N N . ALA A 1 89 ? -15.050 0.734 9.476 1.00 94.56 89 ALA A N 1
ATOM 693 C CA . ALA A 1 89 ? -13.834 1.395 9.029 1.00 94.56 89 ALA A CA 1
ATOM 694 C C . ALA A 1 89 ? -13.851 1.490 7.500 1.00 94.56 89 ALA A C 1
ATOM 696 O O . ALA A 1 89 ? -14.074 0.484 6.824 1.00 94.56 89 ALA A O 1
ATOM 697 N N . ILE A 1 90 ? -13.606 2.679 6.950 1.00 94.38 90 ILE A N 1
ATOM 698 C CA . ILE A 1 90 ? -13.571 2.929 5.504 1.00 94.38 90 ILE A CA 1
ATOM 699 C C . ILE A 1 90 ? -12.262 3.634 5.175 1.00 94.38 90 ILE A C 1
ATOM 701 O O . ILE A 1 90 ? -11.939 4.660 5.770 1.00 94.38 90 ILE A O 1
ATOM 705 N N . LEU A 1 91 ? -11.519 3.090 4.218 1.00 94.00 91 LEU A N 1
ATOM 706 C CA . LEU A 1 91 ? -10.257 3.652 3.749 1.00 94.00 91 LEU A CA 1
ATOM 707 C C . LEU A 1 91 ? -10.176 3.561 2.223 1.00 94.00 91 LEU A C 1
ATOM 709 O O . LEU A 1 91 ? -10.754 2.641 1.644 1.00 94.00 91 LEU A O 1
ATOM 713 N N . PRO A 1 92 ? -9.460 4.483 1.560 1.00 92.88 92 PRO A N 1
ATOM 714 C CA . PRO A 1 92 ? -9.244 4.402 0.123 1.00 92.88 92 PRO A CA 1
ATOM 715 C C . PRO A 1 92 ? -8.461 3.139 -0.242 1.00 92.88 92 PRO A C 1
ATOM 717 O O . PRO A 1 92 ? -7.625 2.657 0.529 1.00 92.88 92 PRO A O 1
ATOM 720 N N . CYS A 1 93 ? -8.720 2.603 -1.430 1.00 91.69 93 CYS A N 1
ATOM 721 C CA . CYS A 1 93 ? -8.011 1.429 -1.916 1.00 91.69 93 CYS A CA 1
ATOM 722 C C . CYS A 1 93 ? -6.507 1.726 -2.115 1.00 91.69 93 CYS A C 1
ATOM 724 O O . CYS A 1 93 ? -6.135 2.808 -2.579 1.00 91.69 93 CYS A O 1
ATOM 726 N N . PRO A 1 94 ? -5.616 0.772 -1.794 1.00 89.94 94 PRO A N 1
ATOM 727 C CA . PRO A 1 94 ? -4.173 0.994 -1.797 1.00 89.94 94 PRO A CA 1
ATOM 728 C C . PRO A 1 94 ? -3.609 1.194 -3.205 1.00 89.94 94 PRO A C 1
ATOM 730 O O . PRO A 1 94 ? -3.715 0.320 -4.066 1.00 89.94 94 PRO A O 1
ATOM 733 N N . SER A 1 95 ? -2.903 2.305 -3.417 1.00 86.19 95 SER A N 1
ATOM 734 C CA . SER A 1 95 ? -2.236 2.603 -4.690 1.00 86.19 95 SER A CA 1
ATOM 735 C C . SER A 1 95 ? -1.026 1.708 -4.956 1.00 86.19 95 SER A C 1
ATOM 737 O O . SER A 1 95 ? -0.577 1.592 -6.099 1.00 86.19 95 SER A O 1
ATOM 739 N N . HIS A 1 96 ? -0.475 1.051 -3.929 1.00 82.31 96 HIS A N 1
ATOM 740 C CA . HIS A 1 96 ? 0.668 0.144 -4.050 1.00 82.31 96 HIS A CA 1
ATOM 741 C C . HIS A 1 96 ? 0.351 -1.190 -4.727 1.00 82.31 96 HIS A C 1
ATOM 743 O O . HIS A 1 96 ? 1.279 -1.877 -5.147 1.00 82.31 96 HIS A O 1
ATOM 749 N N . ILE A 1 97 ? -0.920 -1.548 -4.904 1.00 83.12 97 ILE A N 1
ATOM 750 C CA . ILE A 1 97 ? -1.317 -2.799 -5.556 1.00 83.12 97 ILE A CA 1
ATOM 751 C C . ILE A 1 97 ? -1.680 -2.543 -7.021 1.00 83.12 97 ILE A C 1
ATOM 753 O O . ILE A 1 97 ? -2.362 -1.580 -7.359 1.00 83.12 97 ILE A O 1
ATOM 757 N N . ARG A 1 98 ? -1.215 -3.422 -7.914 1.00 79.88 98 ARG A N 1
ATOM 758 C CA . ARG A 1 98 ? -1.569 -3.374 -9.338 1.00 79.88 98 ARG A CA 1
ATOM 759 C C . ARG A 1 98 ? -3.043 -3.689 -9.578 1.00 79.88 98 ARG A C 1
ATOM 761 O O . ARG A 1 98 ? -3.610 -4.554 -8.918 1.00 79.88 98 ARG A O 1
ATOM 768 N N . ASN A 1 99 ? -3.604 -3.065 -10.613 1.00 75.50 99 ASN A N 1
ATOM 769 C CA . ASN A 1 99 ? -4.968 -3.306 -11.096 1.00 75.50 99 ASN A CA 1
ATOM 770 C C . ASN A 1 99 ? -6.066 -2.998 -10.057 1.00 75.50 99 ASN A C 1
ATOM 772 O O . ASN A 1 99 ? -7.129 -3.622 -10.077 1.00 75.50 99 ASN A O 1
ATOM 776 N N . ILE A 1 100 ? -5.805 -2.043 -9.160 1.00 83.06 100 ILE A N 1
ATOM 777 C CA . ILE A 1 100 ? -6.763 -1.542 -8.172 1.00 83.06 100 ILE A CA 1
ATOM 778 C C . ILE A 1 100 ? -7.203 -0.123 -8.535 1.00 83.06 100 ILE A C 1
ATOM 780 O O . ILE A 1 100 ? -6.394 0.690 -8.982 1.00 83.06 100 ILE A O 1
ATOM 784 N N . ASP A 1 101 ? -8.488 0.163 -8.333 1.00 82.88 101 ASP A N 1
ATOM 785 C CA . ASP A 1 101 ? -9.059 1.498 -8.463 1.00 82.88 101 ASP A CA 1
ATOM 786 C C . ASP A 1 101 ? -8.841 2.283 -7.165 1.00 82.88 101 ASP A C 1
ATOM 788 O O . ASP A 1 101 ? -9.495 2.032 -6.155 1.00 82.88 101 ASP A O 1
ATOM 792 N N . THR A 1 102 ? -7.918 3.244 -7.179 1.00 85.75 102 THR A N 1
ATOM 793 C CA 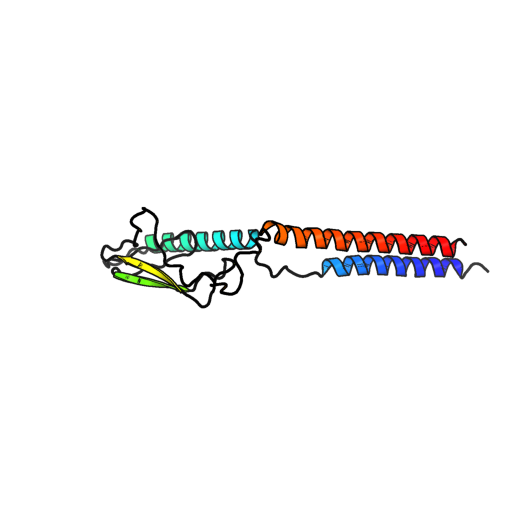. THR A 1 102 ? -7.622 4.090 -6.011 1.00 85.75 102 THR A CA 1
ATOM 794 C C . THR A 1 102 ? -8.692 5.143 -5.732 1.00 85.75 102 THR A C 1
ATOM 796 O O . THR A 1 102 ? -8.607 5.821 -4.712 1.00 85.75 102 THR A O 1
ATOM 799 N N . SER A 1 103 ? -9.667 5.330 -6.630 1.00 86.88 103 SER A N 1
ATOM 800 C CA . SER A 1 103 ? -10.805 6.232 -6.399 1.00 86.88 103 SER A CA 1
ATOM 801 C C . SER A 1 103 ? -11.896 5.608 -5.524 1.00 86.88 103 SER A C 1
ATOM 803 O O . SER A 1 103 ? -12.785 6.313 -5.048 1.00 86.88 103 SER A O 1
ATOM 805 N N . GLN A 1 104 ? -11.818 4.295 -5.313 1.00 90.81 104 GLN A N 1
ATOM 806 C CA . GLN A 1 104 ? -12.777 3.513 -4.548 1.00 90.81 104 GLN A CA 1
ATOM 807 C C . GLN A 1 104 ? -12.279 3.282 -3.121 1.00 90.81 104 GLN A C 1
ATOM 809 O O . GLN A 1 104 ? -11.115 3.540 -2.796 1.00 90.81 104 GLN A O 1
ATOM 814 N N . ASN A 1 105 ? -13.158 2.746 -2.272 1.00 92.81 105 ASN A N 1
ATOM 815 C CA . ASN A 1 105 ? -12.857 2.503 -0.866 1.00 92.81 105 ASN A CA 1
ATOM 816 C C . ASN A 1 105 ? -12.978 1.017 -0.498 1.00 92.81 105 ASN A C 1
ATOM 818 O O . ASN A 1 105 ? -13.893 0.314 -0.930 1.00 92.81 105 ASN A O 1
ATOM 822 N N . ALA A 1 106 ? -12.073 0.561 0.364 1.00 92.62 106 ALA A N 1
ATOM 823 C CA . ALA A 1 106 ? -12.191 -0.689 1.098 1.00 92.62 106 ALA A CA 1
ATOM 824 C C . ALA A 1 106 ? -12.910 -0.442 2.427 1.00 92.62 106 ALA A C 1
ATOM 826 O O . ALA A 1 106 ? -12.757 0.620 3.042 1.00 92.62 106 ALA A O 1
ATOM 827 N N . SER A 1 107 ? -13.656 -1.436 2.909 1.00 93.00 107 SER A N 1
ATOM 828 C CA . SER A 1 107 ? -14.322 -1.341 4.209 1.00 93.00 107 SER A CA 1
ATOM 829 C C . SER A 1 107 ? -14.160 -2.582 5.079 1.00 93.00 107 SER A C 1
ATOM 831 O O . SER A 1 107 ? -14.045 -3.708 4.589 1.00 93.00 107 SER A O 1
ATOM 833 N N . ARG A 1 108 ? -14.143 -2.373 6.397 1.00 93.00 108 ARG A N 1
ATOM 834 C CA . ARG A 1 108 ? -13.968 -3.426 7.399 1.00 93.00 108 ARG A CA 1
ATOM 835 C C . ARG A 1 108 ? -14.855 -3.166 8.611 1.00 93.00 108 ARG A C 1
ATOM 837 O O . ARG A 1 108 ? -14.854 -2.071 9.163 1.00 93.00 108 ARG A O 1
ATOM 844 N N . GLN A 1 109 ? -15.622 -4.174 9.019 1.00 92.75 109 GLN A N 1
ATOM 845 C CA . GLN A 1 109 ? -16.606 -4.042 10.095 1.00 92.75 109 GLN A CA 1
ATOM 846 C C . GLN A 1 109 ? -15.968 -4.292 11.466 1.00 92.75 109 GLN A C 1
ATOM 848 O O . GLN A 1 109 ? -15.380 -5.356 11.688 1.00 92.75 109 GLN A O 1
ATOM 853 N N . CYS A 1 110 ? -16.134 -3.337 12.384 1.00 94.00 110 CYS A N 1
ATOM 854 C CA . CYS A 1 110 ? -15.898 -3.537 13.808 1.00 94.00 110 CYS A CA 1
ATOM 855 C C . CYS A 1 110 ? -17.198 -3.997 14.481 1.00 94.00 110 CYS A C 1
ATOM 857 O O . CYS A 1 110 ? -18.259 -3.396 14.293 1.00 94.00 110 CYS A O 1
ATOM 859 N N . MET A 1 111 ? -17.132 -5.094 15.227 1.00 92.75 111 MET A N 1
ATOM 860 C CA . MET A 1 111 ? -18.271 -5.660 15.946 1.00 92.75 111 MET A CA 1
ATOM 861 C C . MET A 1 111 ? -18.511 -4.903 17.262 1.00 92.75 111 MET A C 1
ATOM 863 O O . MET A 1 111 ? -17.656 -4.149 17.728 1.00 92.75 111 MET A O 1
ATOM 867 N N . GLU A 1 112 ? -19.688 -5.082 17.866 1.00 92.00 112 GLU A N 1
ATOM 868 C CA . GLU A 1 112 ? -20.037 -4.446 19.151 1.00 92.00 112 GLU A CA 1
ATOM 869 C C . GLU A 1 112 ? -19.174 -4.940 20.324 1.00 92.00 112 GLU A C 1
ATOM 871 O O . GLU A 1 112 ? -19.003 -4.236 21.314 1.00 92.00 112 GLU A O 1
ATOM 876 N N . ASP A 1 113 ? -18.579 -6.127 20.200 1.00 89.56 113 ASP A N 1
ATOM 877 C CA . ASP A 1 113 ? -17.668 -6.705 21.193 1.00 89.56 113 ASP A CA 1
ATOM 878 C C . ASP A 1 113 ? -16.240 -6.125 21.131 1.00 89.56 113 ASP A C 1
ATOM 880 O O . ASP A 1 113 ? -15.367 -6.546 21.890 1.00 89.56 113 ASP A O 1
ATOM 884 N N . GLY A 1 114 ? -15.986 -5.161 20.235 1.00 88.81 114 GLY A N 1
ATOM 885 C CA . GLY A 1 114 ? -14.663 -4.571 20.024 1.00 88.81 114 GLY A CA 1
ATOM 886 C C . GLY A 1 114 ? -13.708 -5.469 19.235 1.00 88.81 114 GLY A C 1
ATOM 887 O O . GLY A 1 114 ? -12.497 -5.239 19.247 1.00 88.81 114 GLY A O 1
ATOM 888 N N . THR A 1 115 ? -14.216 -6.491 18.542 1.00 90.00 115 THR A N 1
ATOM 889 C CA . THR A 1 115 ? -13.415 -7.354 17.670 1.00 90.00 115 THR A CA 1
ATOM 890 C C . THR A 1 115 ? -13.703 -7.101 16.193 1.00 90.00 115 THR A C 1
ATOM 892 O O . THR A 1 115 ? -14.784 -6.672 15.785 1.00 90.00 115 THR A O 1
ATOM 895 N N . TRP A 1 116 ? -12.701 -7.335 15.347 1.00 92.00 116 TRP A N 1
ATOM 896 C CA . TRP A 1 116 ? -12.899 -7.251 13.903 1.00 92.00 116 TRP A CA 1
ATOM 897 C C . TRP A 1 116 ? -13.770 -8.404 13.420 1.00 92.00 116 TRP A C 1
ATOM 899 O O . TRP A 1 116 ? -13.544 -9.549 13.809 1.00 92.00 116 TRP A O 1
ATOM 909 N N . PHE A 1 117 ? -14.693 -8.123 12.500 1.00 91.00 117 PHE A N 1
ATOM 910 C CA . PHE A 1 117 ? -15.512 -9.163 11.891 1.00 91.00 117 PHE A CA 1
ATOM 911 C C . PHE A 1 117 ? -14.646 -10.243 11.217 1.00 91.00 117 PHE A C 1
ATOM 913 O O . PHE A 1 117 ? -13.759 -9.964 10.400 1.00 91.00 117 PHE A O 1
ATOM 920 N N . VAL A 1 118 ? -14.930 -11.498 11.560 1.00 88.06 118 VAL A N 1
ATOM 921 C CA . VAL A 1 118 ? -14.294 -12.689 10.991 1.00 88.06 118 VAL A CA 1
ATOM 922 C C . VAL A 1 118 ? -15.349 -13.442 10.197 1.00 88.06 118 VAL A C 1
ATOM 924 O O . VAL A 1 118 ? -16.444 -13.706 10.693 1.00 88.06 118 VAL A O 1
ATOM 927 N N . HIS A 1 119 ? -15.029 -13.798 8.954 1.00 85.06 119 HIS A N 1
ATOM 928 C CA . HIS A 1 119 ? -15.949 -14.582 8.138 1.00 85.06 119 HIS A CA 1
ATOM 929 C C . HIS A 1 119 ? -16.130 -15.981 8.761 1.00 85.06 119 HIS A C 1
ATOM 931 O O . HIS A 1 119 ? -15.151 -16.529 9.274 1.00 85.06 119 HIS A O 1
ATOM 937 N N . PRO A 1 120 ? -17.303 -16.634 8.634 1.00 82.94 120 PRO A N 1
ATOM 938 C CA . PRO A 1 120 ? -17.536 -18.001 9.129 1.00 82.94 120 PRO A CA 1
ATOM 939 C C . PRO A 1 120 ? -16.516 -19.062 8.678 1.00 82.94 120 PRO A C 1
ATOM 941 O O . PRO A 1 120 ? -16.454 -20.143 9.245 1.00 82.94 120 PRO A O 1
ATOM 944 N N . ASN A 1 121 ? -15.698 -18.753 7.668 1.00 83.00 121 ASN A N 1
ATOM 945 C CA . ASN A 1 121 ? -14.621 -19.607 7.167 1.00 83.00 121 ASN A CA 1
ATOM 946 C C . ASN A 1 121 ? -13.257 -19.343 7.856 1.00 83.00 121 ASN A C 1
ATOM 948 O O . ASN A 1 121 ? -12.214 -19.601 7.265 1.00 83.00 121 ASN A O 1
ATOM 952 N N . HIS A 1 122 ? -13.253 -18.775 9.071 1.00 64.88 122 HIS A N 1
ATOM 953 C CA . HIS A 1 122 ? -12.073 -18.475 9.907 1.00 64.88 122 HIS A CA 1
ATOM 954 C C . HIS A 1 122 ? -11.017 -17.521 9.312 1.00 64.88 122 HIS A C 1
ATOM 956 O O . HIS A 1 122 ? -9.922 -17.391 9.857 1.00 64.88 122 HIS A O 1
ATOM 962 N N . SER A 1 123 ? -11.330 -16.808 8.231 1.00 76.25 123 SER A N 1
ATOM 963 C CA . SER A 1 123 ? -10.463 -15.769 7.668 1.00 76.25 123 SER A CA 1
ATOM 964 C C . SER A 1 123 ? -10.884 -14.387 8.162 1.00 76.25 123 SER A C 1
ATOM 966 O O . SER A 1 123 ? -12.078 -14.064 8.171 1.00 76.25 123 SER A O 1
ATOM 968 N N . SER A 1 124 ? -9.910 -13.543 8.514 1.00 79.44 124 SER A N 1
ATOM 969 C CA . SER A 1 124 ? -10.152 -12.107 8.681 1.00 79.44 124 SER A CA 1
ATOM 970 C C . SER A 1 124 ? -10.839 -11.560 7.423 1.00 79.44 124 SER A C 1
ATOM 972 O O . SER A 1 124 ? -10.454 -11.906 6.305 1.00 79.44 124 SER A O 1
ATOM 974 N N . TRP A 1 125 ? -11.898 -10.764 7.588 1.00 84.06 125 TRP A N 1
ATOM 975 C CA . TRP A 1 125 ? -12.712 -10.308 6.461 1.00 84.06 125 TRP A CA 1
ATOM 976 C C . TRP A 1 125 ? -12.562 -8.808 6.231 1.00 84.06 125 TRP A C 1
ATOM 978 O O . TRP A 1 125 ? -12.632 -8.017 7.169 1.00 84.06 125 TRP A O 1
ATOM 988 N N . THR A 1 126 ? -12.395 -8.437 4.966 1.00 88.81 126 THR A N 1
ATOM 989 C CA . THR A 1 126 ? -12.350 -7.058 4.483 1.00 88.81 126 THR A CA 1
ATOM 990 C C . THR A 1 126 ? -13.099 -7.005 3.153 1.00 88.81 126 THR A C 1
ATOM 992 O O . THR A 1 126 ? -12.926 -7.883 2.303 1.00 88.81 126 THR A O 1
ATOM 995 N N . ASN A 1 127 ? -13.924 -5.982 2.944 1.00 89.25 127 ASN A N 1
ATOM 996 C CA . ASN A 1 127 ? -14.627 -5.780 1.687 1.00 89.25 127 ASN A CA 1
ATOM 997 C C . ASN A 1 127 ? -13.765 -4.972 0.707 1.00 89.25 127 ASN A C 1
ATOM 999 O O . ASN A 1 127 ? -13.696 -3.748 0.787 1.00 89.25 127 ASN A O 1
ATOM 1003 N N . PHE A 1 128 ? -13.147 -5.676 -0.243 1.00 86.62 128 PHE A N 1
ATOM 1004 C CA . PHE A 1 128 ? -12.393 -5.091 -1.359 1.00 86.62 128 PHE A CA 1
ATOM 1005 C C . PHE A 1 128 ? -13.176 -5.088 -2.680 1.00 86.62 128 PHE A C 1
ATOM 1007 O O . PHE A 1 128 ? -12.595 -4.863 -3.739 1.00 86.62 128 PHE A O 1
ATOM 1014 N N . THR A 1 129 ? -14.488 -5.344 -2.654 1.00 84.56 129 THR A N 1
ATOM 1015 C CA . THR A 1 129 ? -15.296 -5.524 -3.877 1.00 84.56 129 THR A CA 1
ATOM 1016 C C . THR A 1 129 ? -15.228 -4.306 -4.798 1.00 84.56 129 THR A C 1
ATOM 1018 O O . THR A 1 129 ? -15.208 -4.464 -6.013 1.00 84.56 129 THR A O 1
ATOM 1021 N N . GLN A 1 130 ? -15.145 -3.103 -4.223 1.00 84.06 130 GLN A N 1
ATOM 1022 C CA . GLN A 1 130 ? -15.045 -1.850 -4.975 1.00 84.06 130 GLN A CA 1
ATOM 1023 C C . GLN A 1 130 ? -13.615 -1.542 -5.440 1.00 84.06 130 GLN A C 1
ATOM 1025 O O . GLN A 1 130 ? -13.440 -0.781 -6.378 1.00 84.06 130 GLN A O 1
ATOM 1030 N N . CYS A 1 131 ? -12.591 -2.146 -4.831 1.00 85.69 131 CYS A N 1
ATOM 1031 C CA . CYS A 1 131 ? -11.194 -1.872 -5.169 1.00 85.69 131 CYS A CA 1
ATOM 1032 C C . CYS A 1 131 ? -10.738 -2.551 -6.459 1.00 85.69 131 CYS A C 1
ATOM 1034 O O . CYS A 1 131 ? -9.788 -2.097 -7.092 1.00 85.69 131 CYS A O 1
ATOM 1036 N N . TYR A 1 132 ? -11.372 -3.654 -6.852 1.00 81.94 132 TYR A N 1
ATOM 1037 C CA . TYR A 1 132 ? -11.031 -4.303 -8.108 1.00 81.94 132 TYR A CA 1
ATOM 1038 C C . TYR A 1 132 ? -11.573 -3.478 -9.267 1.00 81.94 132 TYR A C 1
ATOM 1040 O O . TYR A 1 132 ? -12.783 -3.287 -9.381 1.00 81.94 132 TYR A O 1
ATOM 1048 N N . LEU A 1 133 ? -10.680 -3.045 -10.163 1.00 71.00 133 LEU A N 1
ATOM 1049 C CA . LEU A 1 133 ? -11.095 -2.501 -11.448 1.00 71.00 133 LEU A CA 1
ATOM 1050 C C . LEU A 1 133 ? -11.929 -3.577 -12.143 1.00 71.00 133 LEU A C 1
ATOM 1052 O O . LEU A 1 133 ? -11.402 -4.606 -12.576 1.00 71.00 133 LEU A O 1
ATOM 1056 N N . SER A 1 134 ? -13.242 -3.363 -12.241 1.00 55.38 134 SER A N 1
ATOM 1057 C CA . SER A 1 134 ? -14.068 -4.134 -13.154 1.00 55.38 134 SER A CA 1
ATOM 1058 C C . SER A 1 134 ? -13.579 -3.773 -14.544 1.00 55.38 134 SER A C 1
ATOM 1060 O O . SER A 1 134 ? -13.974 -2.756 -15.117 1.00 55.38 134 SER A O 1
ATOM 1062 N N . VAL A 1 135 ? -12.658 -4.565 -15.081 1.00 52.78 135 VAL A N 1
ATOM 1063 C CA . VAL A 1 135 ? -12.265 -4.441 -16.474 1.00 52.78 135 VAL A CA 1
ATOM 1064 C C . VAL A 1 135 ? -13.431 -4.987 -17.296 1.00 52.78 135 VAL A C 1
ATOM 1066 O O . VAL A 1 135 ? -13.371 -6.086 -17.840 1.00 52.78 135 VAL A O 1
ATOM 1069 N N . SER A 1 136 ? -14.525 -4.225 -17.365 1.00 44.66 136 SER A N 1
ATOM 1070 C CA . SER A 1 136 ? -15.768 -4.513 -18.096 1.00 44.66 136 SER A CA 1
ATOM 1071 C C . SER A 1 136 ? -15.571 -4.489 -19.622 1.00 44.66 136 SER A C 1
ATOM 1073 O O . SER A 1 136 ? -16.501 -4.231 -20.375 1.00 44.66 136 SER A O 1
ATOM 1075 N N . GLY A 1 137 ? -14.351 -4.762 -20.088 1.00 43.75 137 GLY A N 1
ATOM 1076 C CA . GLY A 1 137 ? -13.944 -4.769 -21.488 1.00 43.75 137 GLY A CA 1
ATOM 1077 C C . GLY A 1 137 ? -12.725 -5.646 -21.790 1.00 43.75 137 GLY A C 1
ATOM 1078 O O . GLY A 1 137 ? -12.317 -5.713 -22.945 1.00 43.75 137 GLY A O 1
ATOM 1079 N N . VAL A 1 138 ? -12.151 -6.359 -20.811 1.00 45.19 138 VAL A N 1
ATOM 1080 C CA . VAL A 1 138 ? -11.190 -7.428 -21.113 1.00 45.19 138 VAL A CA 1
ATOM 1081 C C . VAL A 1 138 ? -11.976 -8.723 -21.148 1.00 45.19 138 VAL A C 1
ATOM 1083 O O . VAL A 1 138 ? -12.309 -9.321 -20.126 1.00 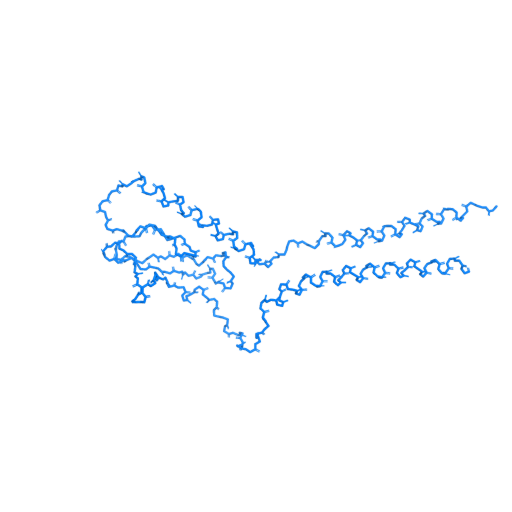45.19 138 VAL A O 1
ATOM 1086 N N . ASN A 1 139 ? -12.301 -9.137 -22.372 1.00 38.38 139 ASN A N 1
ATOM 1087 C CA . ASN A 1 139 ? -12.688 -10.505 -22.664 1.00 38.38 139 ASN A CA 1
ATOM 1088 C C . ASN A 1 139 ? -11.759 -11.444 -21.881 1.00 38.38 139 ASN A C 1
ATOM 1090 O O . ASN A 1 139 ? -10.538 -11.361 -22.023 1.00 38.38 139 ASN A O 1
ATOM 1094 N N . LYS A 1 140 ? -12.321 -12.374 -21.101 1.00 42.78 140 LYS A N 1
ATOM 1095 C CA . LYS A 1 140 ? -11.605 -13.493 -20.452 1.00 42.78 140 LYS A CA 1
ATOM 1096 C C . LYS A 1 140 ? -10.976 -14.478 -21.472 1.00 42.78 140 LYS A C 1
ATOM 1098 O O . LYS A 1 140 ? -10.864 -15.666 -21.198 1.00 42.78 140 LYS A O 1
ATOM 1103 N N . HIS A 1 141 ? -10.591 -14.004 -22.659 1.00 37.62 141 HIS A N 1
ATOM 1104 C CA . HIS A 1 141 ? -10.055 -14.770 -23.782 1.00 37.62 141 HIS A CA 1
ATOM 1105 C C . HIS A 1 141 ? -8.785 -14.141 -24.380 1.00 37.62 141 HIS A C 1
ATOM 1107 O O . HIS A 1 141 ? -8.564 -14.164 -25.583 1.00 37.62 141 HIS A O 1
ATOM 1113 N N . SER A 1 142 ? -7.921 -13.577 -23.543 1.00 39.53 142 SER A N 1
ATOM 1114 C CA . SER A 1 142 ? -6.509 -13.471 -23.906 1.00 39.53 142 SER A CA 1
ATOM 1115 C C . SER A 1 142 ? -5.676 -13.521 -22.639 1.00 39.53 142 SER A C 1
ATOM 1117 O O . SER A 1 142 ? -5.206 -12.516 -22.114 1.00 39.53 142 SER A O 1
ATOM 1119 N N . SER A 1 143 ? -5.549 -14.727 -22.088 1.00 42.66 143 SER A N 1
ATOM 1120 C CA . SER A 1 143 ? -4.472 -15.041 -21.160 1.00 42.66 143 SER A CA 1
ATOM 1121 C C . SER A 1 143 ? -3.160 -15.000 -21.941 1.00 42.66 143 SER A C 1
ATOM 1123 O O . SER A 1 143 ? -2.630 -16.037 -22.331 1.00 42.66 143 SER A O 1
ATOM 1125 N N . VAL A 1 144 ? -2.651 -13.798 -22.195 1.00 45.75 144 VAL A N 1
ATOM 1126 C CA . VAL A 1 144 ? -1.211 -13.600 -22.310 1.00 45.75 144 VAL A CA 1
ATOM 1127 C C . VAL A 1 144 ? -0.707 -13.702 -20.868 1.00 45.75 144 VAL A C 1
ATOM 1129 O O . VAL A 1 144 ? -1.059 -12.850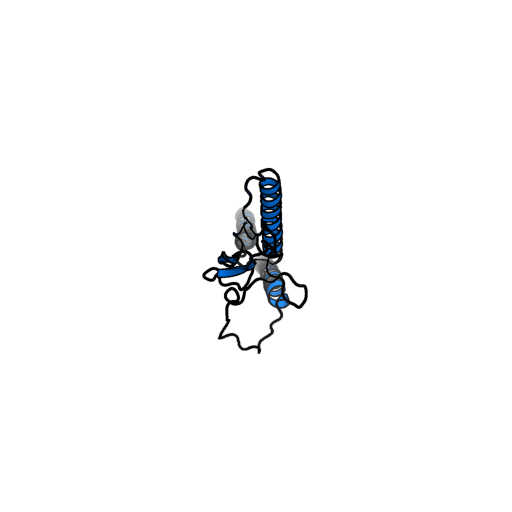 -20.051 1.00 45.75 144 VAL A O 1
ATOM 1132 N N . PRO A 1 145 ? -0.012 -14.785 -20.475 1.00 44.19 145 PRO A N 1
ATOM 1133 C CA . PRO A 1 145 ? 0.443 -14.931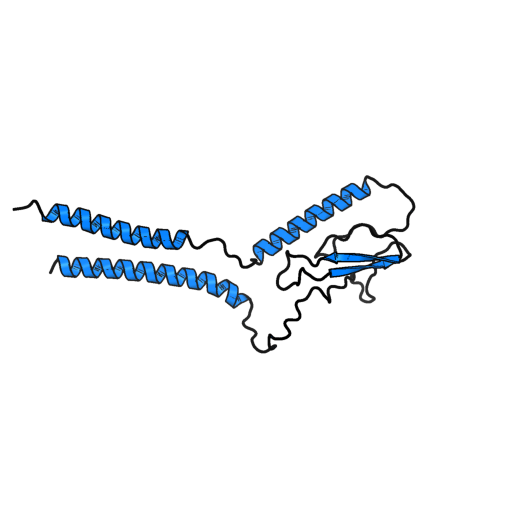 -19.103 1.00 44.19 145 PRO A CA 1
ATOM 1134 C C . PRO A 1 145 ? 1.301 -13.719 -18.697 1.00 44.19 145 PRO A C 1
ATOM 1136 O O . PRO A 1 145 ? 2.151 -13.302 -19.483 1.00 44.19 145 PRO A O 1
ATOM 1139 N N . PRO A 1 146 ? 1.163 -13.196 -17.463 1.00 52.28 146 PRO A N 1
ATOM 1140 C CA . PRO A 1 146 ? 1.922 -12.037 -16.959 1.00 52.28 146 PRO A CA 1
ATOM 1141 C C . PRO A 1 146 ? 3.449 -12.261 -16.900 1.00 52.28 146 PRO A C 1
ATOM 1143 O O . PRO A 1 146 ? 4.211 -11.365 -16.545 1.00 52.28 146 PRO A O 1
ATOM 1146 N N . LEU A 1 147 ? 3.910 -13.467 -17.243 1.00 50.25 147 LEU A N 1
ATOM 1147 C CA . LEU A 1 147 ? 5.314 -13.791 -17.484 1.00 50.25 147 LEU A CA 1
ATOM 1148 C C . LEU A 1 147 ? 5.829 -13.218 -18.812 1.00 50.25 147 LEU A C 1
ATOM 1150 O O . LEU A 1 147 ? 7.001 -12.862 -18.895 1.00 50.25 147 LEU A O 1
ATOM 1154 N N . ILE A 1 148 ? 4.970 -13.116 -19.832 1.00 51.75 148 ILE A N 1
ATOM 1155 C CA . ILE A 1 148 ? 5.349 -12.639 -21.168 1.00 51.75 148 ILE A CA 1
ATOM 1156 C C . ILE A 1 148 ? 5.607 -11.136 -21.146 1.00 51.75 148 ILE A C 1
ATOM 1158 O O . ILE A 1 148 ? 6.544 -10.702 -21.794 1.00 51.75 148 ILE A O 1
ATOM 1162 N N . GLU A 1 149 ? 4.868 -10.360 -20.352 1.00 54.88 149 GLU A N 1
ATOM 1163 C CA . GLU A 1 149 ? 5.064 -8.905 -20.254 1.00 54.88 149 GLU A CA 1
ATOM 1164 C C . GLU A 1 149 ? 6.441 -8.562 -19.650 1.00 54.88 149 GLU A C 1
ATOM 1166 O O . GLU A 1 149 ? 7.226 -7.843 -20.253 1.00 54.88 149 GLU A O 1
ATOM 1171 N N . ARG A 1 150 ? 6.828 -9.213 -18.540 1.00 54.09 150 ARG A N 1
ATOM 1172 C CA . ARG A 1 150 ? 8.166 -9.044 -17.931 1.00 54.09 150 ARG A CA 1
ATOM 1173 C C . ARG A 1 150 ? 9.321 -9.505 -18.815 1.00 54.09 150 ARG A C 1
ATOM 1175 O O . ARG A 1 150 ? 10.428 -8.979 -18.712 1.00 54.09 150 ARG A O 1
ATOM 1182 N N . TYR A 1 151 ? 9.098 -10.565 -19.587 1.00 59.41 151 TYR A N 1
ATOM 1183 C CA . TYR A 1 151 ? 10.123 -11.123 -20.460 1.00 59.41 151 TYR A CA 1
ATOM 1184 C C . TYR A 1 151 ? 10.233 -10.324 -21.764 1.00 59.41 151 TYR A C 1
ATOM 1186 O O . TYR A 1 151 ? 11.336 -10.178 -22.280 1.00 59.41 151 TYR A O 1
ATOM 1194 N N . ALA A 1 152 ? 9.128 -9.750 -22.252 1.00 61.09 152 ALA A N 1
ATOM 1195 C CA . ALA A 1 152 ? 9.089 -8.953 -23.470 1.00 61.09 152 ALA A CA 1
ATOM 1196 C C . ALA A 1 152 ? 10.015 -7.738 -23.377 1.00 61.09 152 ALA A C 1
ATOM 1198 O O . ALA A 1 152 ? 10.874 -7.604 -24.241 1.00 61.09 152 ALA A O 1
ATOM 1199 N N . ASP A 1 153 ? 9.945 -6.942 -22.309 1.00 61.62 153 ASP A N 1
ATOM 1200 C CA . ASP A 1 153 ? 10.755 -5.717 -22.205 1.00 61.62 153 ASP A CA 1
ATOM 1201 C C . ASP A 1 153 ? 12.256 -6.023 -22.091 1.00 61.62 153 ASP A C 1
ATOM 1203 O O . ASP A 1 153 ? 13.094 -5.416 -22.759 1.00 61.62 153 ASP A O 1
ATOM 1207 N N . SER A 1 154 ? 12.609 -7.043 -21.301 1.00 63.81 154 SER A N 1
ATOM 1208 C CA . SER A 1 154 ? 14.007 -7.468 -21.133 1.00 63.81 154 SER A CA 1
ATOM 1209 C C . SER A 1 154 ? 14.595 -8.052 -22.426 1.00 63.81 154 SER A C 1
ATOM 1211 O O . SER A 1 154 ? 15.760 -7.817 -22.749 1.00 63.81 154 SER A O 1
ATOM 1213 N N . VAL A 1 155 ? 13.798 -8.808 -23.188 1.00 70.00 155 VAL A N 1
ATOM 1214 C CA . VAL A 1 155 ? 14.218 -9.394 -24.472 1.00 70.00 155 VAL A CA 1
ATOM 1215 C C . VAL A 1 155 ? 14.256 -8.349 -25.579 1.00 70.00 155 VAL A C 1
ATOM 1217 O O . VAL A 1 155 ? 15.171 -8.381 -26.399 1.00 70.00 155 VAL A O 1
ATOM 1220 N N . GLN A 1 156 ? 13.315 -7.407 -25.596 1.00 69.31 156 GLN A N 1
ATOM 1221 C CA . GLN A 1 156 ? 13.308 -6.289 -26.538 1.00 69.31 156 GLN A CA 1
ATOM 1222 C C . GLN A 1 156 ? 14.529 -5.393 -26.339 1.00 69.31 156 GLN A C 1
ATOM 1224 O O . GLN A 1 156 ? 15.153 -5.000 -27.324 1.00 69.31 156 GLN A O 1
ATOM 1229 N N . LEU A 1 157 ? 14.939 -5.158 -25.090 1.00 67.25 157 LEU A N 1
ATOM 1230 C CA . LEU A 1 157 ? 16.182 -4.456 -24.783 1.00 67.25 157 LEU A CA 1
ATOM 1231 C C . LEU A 1 157 ? 17.404 -5.208 -25.331 1.00 67.25 157 LEU A C 1
ATOM 1233 O O . LEU A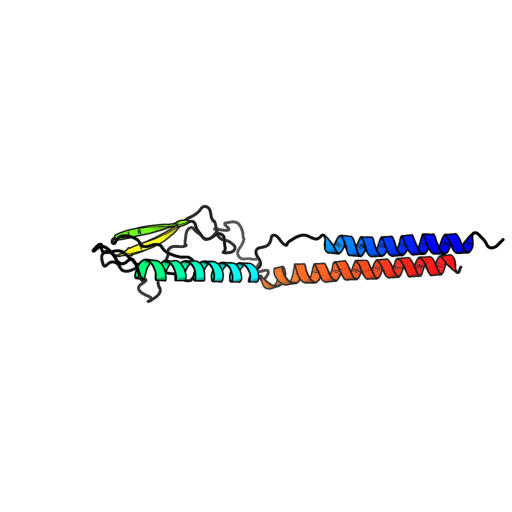 1 157 ? 18.237 -4.617 -26.018 1.00 67.25 157 LEU A O 1
ATOM 1237 N N . MET A 1 158 ? 17.497 -6.519 -25.080 1.00 74.00 158 MET A N 1
ATOM 1238 C CA . MET A 1 158 ? 18.611 -7.338 -25.574 1.00 74.00 158 MET A CA 1
ATOM 1239 C C . MET A 1 158 ? 18.664 -7.372 -27.109 1.00 74.00 158 MET A C 1
ATOM 1241 O O . MET A 1 158 ? 19.742 -7.253 -27.692 1.00 74.00 158 MET A O 1
ATOM 1245 N N . TYR A 1 159 ? 17.505 -7.497 -27.762 1.00 78.31 159 TYR A N 1
ATOM 1246 C CA . TYR A 1 159 ? 17.355 -7.426 -29.214 1.00 78.31 159 TYR A CA 1
ATOM 1247 C C . TYR A 1 159 ? 17.827 -6.068 -29.748 1.00 78.31 159 TYR A C 1
ATOM 1249 O O . TYR A 1 159 ? 18.680 -6.028 -30.629 1.00 78.31 159 TYR A O 1
ATOM 1257 N N . ASN A 1 160 ? 17.353 -4.956 -29.186 1.00 72.69 160 ASN A N 1
ATOM 1258 C CA . ASN A 1 160 ? 17.686 -3.619 -29.678 1.00 72.69 160 ASN A CA 1
ATOM 1259 C C . ASN A 1 160 ? 19.196 -3.325 -29.579 1.00 72.69 160 ASN A C 1
ATOM 1261 O O . ASN A 1 160 ? 19.803 -2.857 -30.542 1.00 72.69 160 ASN A O 1
ATOM 1265 N N . ILE A 1 161 ? 19.826 -3.701 -28.457 1.00 76.19 161 ILE A N 1
ATOM 1266 C CA . ILE A 1 161 ? 21.283 -3.589 -28.267 1.00 76.19 161 ILE A CA 1
ATOM 1267 C C . ILE A 1 161 ? 22.032 -4.473 -29.274 1.00 76.19 161 ILE A C 1
ATOM 1269 O O . ILE A 1 161 ? 22.997 -4.031 -29.900 1.00 76.19 161 ILE A O 1
ATOM 1273 N N . GLY A 1 162 ? 21.589 -5.720 -29.456 1.00 79.31 162 GLY A N 1
ATOM 1274 C CA . GLY A 1 162 ? 22.218 -6.663 -30.380 1.00 79.31 162 GLY A CA 1
ATOM 1275 C C . GLY A 1 162 ? 22.184 -6.184 -31.832 1.00 79.31 162 GLY A C 1
ATOM 1276 O O . GLY A 1 162 ? 23.197 -6.256 -32.532 1.00 79.31 162 GLY A O 1
ATOM 1277 N N . TYR A 1 163 ? 21.050 -5.639 -32.276 1.00 76.12 163 TYR A N 1
ATOM 1278 C CA . TYR A 1 163 ? 20.911 -5.082 -33.621 1.00 76.12 163 TYR A CA 1
ATOM 1279 C C . TYR A 1 163 ? 21.750 -3.817 -33.817 1.00 76.12 163 TYR A C 1
ATOM 1281 O O . TYR A 1 163 ? 22.392 -3.692 -34.861 1.00 76.12 163 TYR A O 1
ATOM 1289 N N . GLY A 1 164 ? 21.832 -2.933 -32.816 1.00 78.50 164 GLY A N 1
ATOM 1290 C CA . GLY A 1 164 ? 22.722 -1.766 -32.852 1.00 78.50 164 GLY A CA 1
ATOM 1291 C C . GLY A 1 164 ? 24.196 -2.158 -33.016 1.00 78.50 164 GLY A C 1
ATOM 1292 O O . GLY A 1 164 ? 24.863 -1.702 -33.945 1.00 78.50 164 GLY A O 1
ATOM 1293 N N . LEU A 1 165 ? 24.691 -3.088 -32.189 1.00 79.69 165 LEU A N 1
ATOM 1294 C CA . LEU A 1 165 ? 26.075 -3.581 -32.268 1.00 79.69 165 LEU A CA 1
ATOM 1295 C C . LEU A 1 165 ? 26.379 -4.273 -33.607 1.00 79.69 165 LEU A C 1
ATOM 1297 O O . LEU A 1 165 ? 27.445 -4.062 -34.197 1.00 79.69 165 LEU A O 1
ATOM 1301 N N . SER A 1 166 ? 25.443 -5.081 -34.115 1.00 83.94 166 SER A N 1
ATOM 1302 C CA . SER A 1 166 ? 25.607 -5.762 -35.400 1.00 83.94 166 SER A CA 1
ATOM 1303 C C . SER A 1 166 ? 25.650 -4.774 -36.566 1.00 83.94 166 SER A C 1
ATOM 1305 O O . SER A 1 166 ? 26.535 -4.895 -37.413 1.00 83.94 166 SER A O 1
ATOM 1307 N N . LEU A 1 167 ? 24.759 -3.779 -36.598 1.00 78.31 167 LEU A N 1
ATOM 1308 C CA . LEU A 1 167 ? 24.745 -2.756 -37.644 1.00 78.31 167 LEU A CA 1
ATOM 1309 C C . LEU A 1 167 ? 26.008 -1.887 -37.597 1.00 78.31 167 LEU A C 1
ATOM 1311 O O . LEU A 1 167 ? 26.624 -1.668 -38.640 1.00 78.31 167 LEU A O 1
ATOM 1315 N N . GLY A 1 168 ? 26.460 -1.481 -36.406 1.00 80.69 168 GLY A N 1
ATOM 1316 C CA . GLY A 1 168 ? 27.702 -0.722 -36.240 1.00 80.69 168 GLY A CA 1
ATOM 1317 C C . GLY A 1 168 ? 28.930 -1.475 -36.764 1.00 80.69 168 GLY A C 1
ATOM 1318 O O . GLY A 1 168 ? 29.709 -0.934 -37.551 1.00 80.69 168 GLY A O 1
ATOM 1319 N N . SER A 1 169 ? 29.077 -2.757 -36.407 1.00 81.56 169 SER A N 1
ATOM 1320 C CA . SER A 1 169 ? 30.179 -3.589 -36.919 1.00 81.56 169 SER A CA 1
ATOM 1321 C C . SER A 1 169 ? 30.140 -3.770 -38.443 1.00 81.56 169 SER A C 1
ATOM 1323 O O . SER A 1 169 ? 31.183 -3.721 -39.099 1.00 81.56 169 SER A O 1
ATOM 1325 N N . LEU A 1 170 ? 28.943 -3.913 -39.021 1.00 84.25 170 LEU A N 1
ATOM 1326 C CA . LEU A 1 170 ? 28.756 -4.082 -40.460 1.00 84.25 170 LEU A CA 1
ATOM 1327 C C . LEU A 1 170 ? 29.137 -2.810 -41.231 1.00 84.25 170 LEU A C 1
ATOM 1329 O O . LEU A 1 170 ? 29.824 -2.894 -42.249 1.00 84.25 170 LEU A O 1
ATOM 1333 N N . VAL A 1 171 ? 28.774 -1.631 -40.718 1.00 82.69 171 VAL A N 1
ATOM 1334 C CA . VAL A 1 171 ? 29.172 -0.337 -41.298 1.00 82.69 171 VAL A CA 1
ATOM 1335 C C . VAL A 1 171 ? 30.696 -0.186 -41.315 1.00 82.69 171 VAL A C 1
ATOM 1337 O O . VAL A 1 171 ? 31.264 0.189 -42.342 1.00 82.69 171 VAL A O 1
ATOM 1340 N N . ILE A 1 172 ? 31.378 -0.543 -40.222 1.00 79.12 172 ILE A N 1
ATOM 1341 C CA . ILE A 1 172 ? 32.848 -0.491 -40.141 1.00 79.12 172 ILE A CA 1
ATOM 1342 C C . ILE A 1 172 ? 33.489 -1.409 -41.191 1.00 79.12 172 ILE A C 1
ATOM 1344 O O . ILE A 1 172 ? 34.413 -0.993 -41.893 1.00 79.12 172 ILE A O 1
ATOM 1348 N N . ALA A 1 173 ? 32.986 -2.636 -41.341 1.00 85.19 173 ALA A N 1
ATOM 1349 C CA . ALA A 1 173 ? 33.507 -3.592 -42.316 1.00 85.19 173 ALA A CA 1
ATOM 1350 C C . ALA A 1 173 ? 33.382 -3.083 -43.765 1.00 85.19 173 ALA A C 1
ATOM 1352 O O . ALA A 1 173 ? 34.329 -3.198 -44.546 1.00 85.19 173 ALA A O 1
ATOM 1353 N N . VAL A 1 174 ? 32.246 -2.469 -44.116 1.00 85.50 174 VAL A N 1
ATOM 1354 C CA . VAL A 1 174 ? 32.017 -1.885 -45.449 1.00 85.50 174 VAL A CA 1
ATOM 1355 C C . VAL A 1 174 ? 32.973 -0.721 -45.720 1.00 85.50 174 VAL A C 1
ATOM 1357 O O . VAL A 1 174 ? 33.550 -0.647 -46.805 1.00 85.50 174 VAL A O 1
ATOM 1360 N N . ILE A 1 175 ? 33.198 0.157 -44.737 1.00 80.31 175 ILE A N 1
ATOM 1361 C CA . ILE A 1 175 ? 34.132 1.287 -44.870 1.00 80.31 175 ILE A CA 1
ATOM 1362 C C . ILE A 1 175 ? 35.552 0.789 -45.165 1.00 80.31 175 ILE A C 1
ATOM 1364 O O . ILE A 1 175 ? 36.201 1.304 -46.073 1.00 80.31 175 ILE A O 1
ATOM 1368 N N . ILE A 1 176 ? 36.022 -0.233 -44.443 1.00 85.94 176 ILE A N 1
ATOM 1369 C CA . ILE A 1 176 ? 37.346 -0.841 -44.653 1.00 85.94 176 ILE A CA 1
ATOM 1370 C C . ILE A 1 176 ? 37.457 -1.422 -46.069 1.00 85.94 176 ILE A C 1
ATOM 1372 O O . ILE A 1 176 ? 38.454 -1.187 -46.751 1.00 85.94 176 ILE A O 1
ATOM 1376 N N . MET A 1 177 ? 36.431 -2.142 -46.535 1.00 87.88 177 MET A N 1
ATOM 1377 C CA . MET A 1 177 ? 36.423 -2.744 -47.871 1.00 87.88 177 MET A CA 1
ATOM 1378 C C . MET A 1 177 ? 36.473 -1.690 -48.986 1.00 87.88 177 MET A C 1
ATOM 1380 O O . MET A 1 177 ? 37.174 -1.893 -49.971 1.00 87.88 177 MET A O 1
ATOM 1384 N N . VAL A 1 178 ? 35.755 -0.571 -48.845 1.00 83.44 178 VAL A N 1
ATOM 1385 C CA . VAL A 1 178 ? 35.768 0.521 -49.834 1.00 83.44 178 VAL A CA 1
ATOM 1386 C C . VAL A 1 178 ? 37.068 1.325 -49.769 1.00 83.44 178 VAL A C 1
ATOM 1388 O O . VAL A 1 178 ? 37.544 1.785 -50.799 1.00 83.44 178 VAL A O 1
ATOM 1391 N N . TYR A 1 179 ? 37.656 1.479 -48.581 1.00 72.25 179 TYR A N 1
ATOM 1392 C CA . TYR A 1 179 ? 38.902 2.222 -48.385 1.00 72.25 179 TYR A CA 1
ATOM 1393 C C . TYR A 1 179 ? 40.136 1.504 -48.944 1.00 72.25 179 TYR A C 1
ATOM 1395 O O . TYR A 1 179 ? 41.020 2.154 -49.494 1.00 72.25 179 TYR A O 1
ATOM 1403 N N . PHE A 1 180 ? 40.217 0.179 -48.785 1.00 75.38 180 PHE A N 1
ATOM 1404 C CA . PHE A 1 180 ? 41.327 -0.631 -49.306 1.00 75.38 180 PHE A CA 1
ATOM 1405 C C . PHE A 1 180 ? 41.102 -1.141 -50.735 1.00 75.38 180 PHE A C 1
ATOM 1407 O O . PHE A 1 180 ? 41.907 -1.933 -51.231 1.00 75.38 180 PHE A O 1
ATOM 1414 N N . LYS A 1 181 ? 40.012 -0.720 -51.379 1.00 54.22 181 LYS A N 1
ATOM 1415 C CA . LYS A 1 181 ? 39.765 -0.980 -52.793 1.00 54.22 181 LYS A CA 1
ATOM 1416 C C . LYS A 1 181 ? 40.457 0.044 -53.688 1.00 54.22 181 LYS A C 1
ATOM 1418 O O . LYS A 1 181 ? 40.589 1.212 -53.270 1.00 54.22 181 LYS A O 1
#

Foldseek 3Di:
DPPPPVVVCVVVVVVLVVLLVVLVVVLVPPDDDPPLDPVNLVVVLVVQVVVLVVVLVVCVVVDDDDFLWAPWDDQSQHIFHIGGAQDKGKDFHDPSDPQWDRVDIKIWGHHNNSYTDADPVRHRDIRCVNGHPPPVPDDPPDCPDPVCVVVVVVVVSVVSSVVSVVVSVVVVVVVVVVVVD

Sequence (181 aa):
MEGWTKVGWRTTGLLIISLVLLDIGLCTEFGPDLTKNSRDQQITLIQERLLCEGLIAEERNMSTSNESQCVRVWDNVMCWPPTPAGQLAILPCPSHIRNIDTSQNASRQCMEDGTWFVHPNHSSWTNFTQCYLSVSGVNKHSSVPPLIERYADSVQLMYNIGYGLSLGSLVIAVIIMVYFK

pLDDT: mean 74.98, std 17.32, range [37.59, 96.31]

Organism: Magallana gigas (NCBI:txid29159)

Radius of gyration: 29.89 Å; chains: 1; bounding box: 73×34×81 Å

InterPro domains:
  IPR001879 GPCR, family 2, extracellular hormone receptor domain [PF02793] (68-132)
  IPR001879 GPCR, family 2, extracellular hormone receptor domain [PS50227] (51-135)
  IPR001879 GPCR, family 2, extracellular hormone receptor domain [SM00008] (66-140)
  IPR017983 GPCR, family 2, secretin-like, conserved site [PS00649] (70-94)
  IPR036445 GPCR family 2, extracellular hormone receptor domain superfamily [G3DSA:4.10.1240.10] (28-135)
  IPR036445 GPCR family 2, extracellular hormone receptor domain superfamily [SSF111418] (42-133)
  IPR050332 G-protein coupled receptor 2 [PTHR45620] (41-181)

Secondary structure (DSSP, 8-state):
--SHHHHHHHHHHHHHHHHHHHHHHHHHT-----S--HHHHHHHHHHHHHHHHHHHHHHHHT------EEPPEE-SS-EEPPEETTPEEEEEPPTTSTTB-TTSEEEEEBPTTS-B-B-TTSSB--B-TTTB---TT--S-----HHHHHHHHHHHHHHHHHHHHHHHHHHHHHHHHHHT-